Protein AF-F2UA85-F1 (afdb_monomer_lite)

Sequence (119 aa):
MFAARLARVTTVARRFASEQPAQALRFAVAPKIDTPPAAKDLILEQPITVVDGRVVASGGGSTGHPINFLNLDQNKVVMCPYSGDFFIRKGAIKPLLSRGAIIEKDGQYFKNPDVTDEE

InterPro domains:
  IPR019401 Zinc finger, CHCC-type [PF10276] (59-82)

Secondary structure (DSSP, 8-state):
------PPPPTT---HHHH-HHHHGGGTTSPPP--PSPHHHHHHTSPPEEESSSEEEE--STTSPPPEEEE--SSS-EE-TTT--EEEEGGGHHHHHHTTSEEEETTEEEE-TTS-TT-

Foldseek 3Di:
DDDLPQADQALVRDGCVPPPVVVSVVCSVPHDDHDPDHPVVVLQVDFEAEDQDQWDWDDCDPPADNTDIDGAPPLFWDADPGNRHTYHYPVSPVVCVVVVQWDDDPNTIGGDPVDDRPD

pLDDT: mean 81.8, std 15.57, range [31.73, 95.94]

Radius of gyration: 20.1 Å; 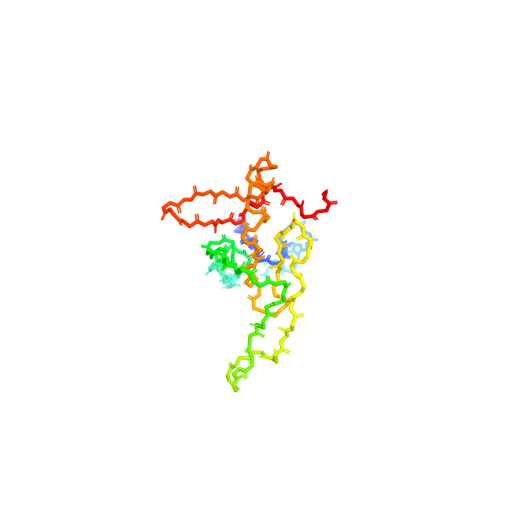chains: 1; bounding box: 55×27×49 Å

Structure (mmCIF, N/CA/C/O backbone):
data_AF-F2UA85-F1
#
_entry.id   AF-F2UA85-F1
#
loop_
_atom_site.group_PDB
_atom_site.id
_atom_site.type_symbol
_atom_site.label_atom_id
_atom_site.label_alt_id
_atom_site.label_comp_id
_atom_site.label_asym_id
_atom_site.label_entity_id
_atom_site.label_seq_id
_atom_site.pdbx_PDB_ins_code
_atom_site.Cartn_x
_atom_site.Cartn_y
_atom_site.Cartn_z
_atom_site.occupancy
_atom_site.B_iso_or_equiv
_atom_site.auth_seq_id
_atom_site.auth_comp_id
_atom_site.auth_asym_id
_atom_site.auth_atom_id
_atom_site.pdbx_PDB_model_num
ATOM 1 N N . MET A 1 1 ? 38.326 1.485 -26.976 1.00 31.73 1 MET A N 1
ATOM 2 C CA . MET A 1 1 ? 37.658 0.981 -25.756 1.00 31.73 1 MET A CA 1
ATOM 3 C C . MET A 1 1 ? 36.244 1.547 -25.715 1.00 31.73 1 MET A C 1
ATOM 5 O O . MET A 1 1 ? 36.097 2.738 -25.490 1.00 31.73 1 MET A O 1
ATOM 9 N N . PHE A 1 2 ? 35.218 0.741 -26.004 1.00 34.28 2 PHE A N 1
ATOM 10 C CA . PHE A 1 2 ? 33.818 1.159 -25.857 1.00 34.28 2 PHE A CA 1
ATOM 11 C C . PHE A 1 2 ? 33.389 0.900 -24.412 1.00 34.28 2 PHE A C 1
ATOM 13 O O . PHE A 1 2 ? 33.233 -0.249 -24.007 1.00 34.28 2 PHE A O 1
ATOM 20 N N . ALA A 1 3 ? 33.237 1.960 -23.620 1.00 37.16 3 ALA A N 1
ATOM 21 C CA . ALA A 1 3 ? 32.627 1.850 -22.304 1.00 37.16 3 ALA A CA 1
ATOM 22 C C . ALA A 1 3 ? 31.145 1.507 -22.502 1.00 37.16 3 ALA A C 1
ATOM 24 O O . ALA A 1 3 ? 30.362 2.344 -22.952 1.00 37.16 3 ALA A O 1
ATOM 25 N N . ALA A 1 4 ? 30.762 0.263 -22.208 1.00 42.44 4 ALA A N 1
ATOM 26 C CA . ALA A 1 4 ? 29.364 -0.124 -22.126 1.00 42.44 4 ALA A CA 1
ATOM 27 C C . ALA A 1 4 ? 28.722 0.712 -21.013 1.00 42.44 4 ALA A C 1
ATOM 29 O O . ALA A 1 4 ? 28.905 0.443 -19.826 1.00 42.44 4 ALA A O 1
ATOM 30 N N . ARG A 1 5 ? 28.024 1.783 -21.399 1.00 46.44 5 ARG A N 1
ATOM 31 C CA . ARG A 1 5 ? 27.253 2.624 -20.487 1.00 46.44 5 ARG A CA 1
ATOM 32 C C . ARG A 1 5 ? 26.301 1.693 -19.742 1.00 46.44 5 ARG A C 1
ATOM 34 O O . ARG A 1 5 ? 25.444 1.080 -20.374 1.00 46.44 5 ARG A O 1
ATOM 41 N N . LEU A 1 6 ? 26.507 1.530 -18.433 1.00 52.34 6 LEU A N 1
ATOM 42 C CA . LEU A 1 6 ? 25.689 0.667 -17.581 1.00 52.34 6 LEU A CA 1
ATOM 43 C C . LEU A 1 6 ? 24.219 1.041 -17.792 1.00 52.34 6 LEU A C 1
ATOM 45 O O . LEU A 1 6 ? 23.767 2.102 -17.364 1.00 52.34 6 LEU A O 1
ATOM 49 N N . ALA A 1 7 ? 23.492 0.200 -18.528 1.00 55.69 7 ALA A N 1
ATOM 50 C CA . ALA A 1 7 ? 22.087 0.435 -18.805 1.00 55.69 7 ALA A CA 1
ATOM 51 C C . ALA A 1 7 ? 21.327 0.402 -17.476 1.00 55.69 7 ALA A C 1
ATOM 53 O O . ALA A 1 7 ? 21.486 -0.538 -16.691 1.00 55.69 7 ALA A O 1
ATOM 54 N N . ARG A 1 8 ? 20.506 1.428 -17.227 1.00 59.78 8 ARG A N 1
ATOM 55 C CA . ARG A 1 8 ? 19.712 1.529 -16.002 1.00 59.78 8 ARG A CA 1
ATOM 56 C C . ARG A 1 8 ? 18.833 0.292 -15.810 1.00 59.78 8 ARG A C 1
ATOM 58 O O . ARG A 1 8 ? 18.323 -0.328 -16.759 1.00 59.78 8 ARG A O 1
ATOM 65 N N . VAL A 1 9 ? 18.693 -0.080 -14.543 1.00 62.44 9 VAL A N 1
ATOM 66 C CA . VAL A 1 9 ? 17.819 -1.165 -14.108 1.00 62.44 9 VAL A CA 1
ATOM 67 C C . VAL A 1 9 ? 16.382 -0.710 -14.314 1.00 62.44 9 VAL A C 1
ATOM 69 O O . VAL A 1 9 ? 15.999 0.355 -13.852 1.00 62.44 9 VAL A O 1
ATOM 72 N N . THR A 1 10 ? 15.601 -1.498 -15.044 1.00 60.97 10 THR A N 1
ATOM 73 C CA . THR A 1 10 ? 14.168 -1.233 -15.232 1.00 60.97 10 THR A CA 1
ATOM 74 C C . THR A 1 10 ? 13.374 -1.610 -13.990 1.00 60.97 10 THR A C 1
ATOM 76 O O . THR A 1 10 ? 13.855 -2.383 -13.168 1.00 60.97 10 THR A O 1
ATOM 79 N N . THR A 1 11 ? 12.122 -1.164 -13.916 1.00 60.69 11 THR A N 1
ATOM 80 C CA . THR A 1 11 ? 11.173 -1.448 -12.827 1.00 60.69 11 THR A CA 1
ATOM 81 C C . THR A 1 11 ? 11.078 -2.929 -12.441 1.00 60.69 11 THR A C 1
ATOM 83 O O . THR A 1 11 ? 10.990 -3.256 -11.265 1.00 60.69 11 THR A O 1
ATOM 86 N N . VAL A 1 12 ? 11.189 -3.837 -13.415 1.00 66.88 12 VAL A N 1
ATOM 87 C CA . VAL A 1 12 ? 11.206 -5.303 -13.216 1.00 66.88 12 VAL A CA 1
ATOM 88 C C . VAL A 1 12 ? 12.613 -5.883 -12.999 1.00 66.88 12 VAL A C 1
ATOM 90 O O . VAL A 1 12 ? 12.896 -7.013 -13.379 1.00 66.88 12 VAL A O 1
ATOM 93 N N . ALA A 1 13 ? 13.547 -5.082 -12.490 1.00 60.97 13 ALA A N 1
ATOM 94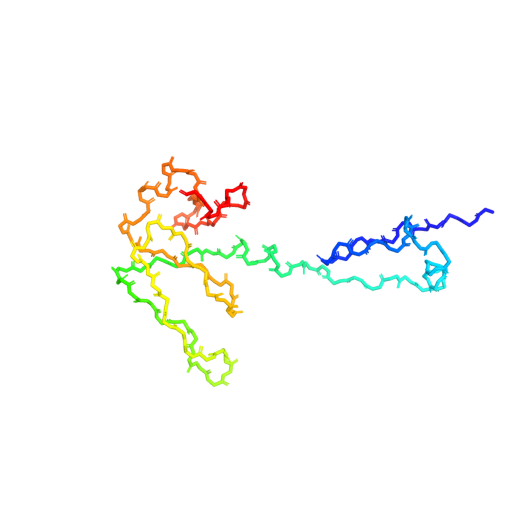 C CA . ALA A 1 13 ? 14.930 -5.454 -12.178 1.00 60.97 13 ALA A CA 1
ATOM 95 C C . ALA A 1 13 ? 15.780 -6.044 -13.331 1.00 60.97 13 ALA A C 1
ATOM 97 O O . ALA A 1 13 ? 16.896 -6.506 -13.107 1.00 60.97 13 ALA A O 1
ATOM 98 N N . ARG A 1 14 ? 15.321 -5.993 -14.590 1.00 63.56 14 ARG A N 1
ATOM 99 C CA . ARG A 1 14 ? 16.035 -6.614 -15.721 1.00 63.56 14 ARG A CA 1
ATOM 100 C C . ARG A 1 14 ? 17.330 -5.876 -16.099 1.00 63.56 14 ARG A C 1
ATOM 102 O O . ARG A 1 14 ? 17.295 -4.795 -16.709 1.00 63.56 14 ARG A O 1
ATOM 109 N N . ARG A 1 15 ? 18.478 -6.495 -15.796 1.00 62.56 15 ARG A N 1
ATOM 110 C CA . ARG A 1 15 ? 19.832 -6.049 -16.172 1.00 62.56 15 ARG A CA 1
ATOM 111 C C . ARG A 1 15 ? 20.373 -6.882 -17.335 1.00 62.56 15 ARG A C 1
ATOM 113 O O . ARG A 1 15 ? 20.791 -8.011 -17.159 1.00 62.56 15 ARG A O 1
ATOM 120 N N . PHE A 1 16 ? 20.434 -6.300 -18.532 1.00 56.00 16 PHE A N 1
ATOM 121 C CA . PHE A 1 16 ? 21.036 -6.989 -19.684 1.00 56.00 16 PHE A CA 1
ATOM 122 C C . PHE A 1 16 ? 22.571 -6.952 -19.678 1.00 56.00 16 PHE A C 1
ATOM 124 O O . PHE A 1 16 ? 23.204 -7.851 -20.218 1.00 56.00 16 PHE A O 1
ATOM 131 N N . ALA A 1 17 ? 23.174 -5.923 -19.075 1.00 53.72 17 ALA A N 1
ATOM 132 C CA . ALA A 1 17 ? 24.608 -5.663 -19.197 1.00 53.72 17 ALA A CA 1
ATOM 133 C C . ALA A 1 17 ? 25.500 -6.677 -18.455 1.00 53.72 17 ALA A C 1
ATOM 135 O O . ALA A 1 17 ? 26.594 -6.955 -18.930 1.00 53.72 17 ALA A O 1
ATOM 136 N N . SER A 1 18 ? 25.045 -7.236 -17.327 1.00 55.78 18 SER A N 1
ATOM 137 C CA . SER A 1 18 ? 25.809 -8.217 -16.538 1.00 55.78 18 SER A CA 1
ATOM 138 C C . SER A 1 18 ? 25.554 -9.667 -16.949 1.00 55.78 18 SER A C 1
ATOM 140 O O . SER A 1 18 ? 26.425 -10.506 -16.768 1.00 55.78 18 SER A O 1
ATOM 142 N N . GLU A 1 19 ? 24.374 -9.968 -17.496 1.00 57.72 19 GLU A N 1
ATOM 143 C CA . GLU A 1 19 ? 23.936 -11.350 -17.738 1.00 57.72 19 GLU A CA 1
ATOM 144 C C . GLU A 1 19 ? 24.041 -11.762 -19.210 1.00 57.72 19 GLU A C 1
ATOM 146 O O . GLU A 1 19 ? 24.270 -12.930 -19.509 1.00 57.72 19 GLU A O 1
ATOM 151 N N . GLN A 1 20 ? 23.859 -10.826 -20.152 1.00 63.41 20 GLN A N 1
ATOM 152 C CA . GLN A 1 20 ? 23.790 -11.127 -21.589 1.00 63.41 20 GLN A CA 1
ATOM 153 C C . GLN A 1 20 ? 24.475 -10.011 -22.406 1.00 63.41 20 GLN A C 1
ATOM 155 O O . GLN A 1 20 ? 23.804 -9.231 -23.092 1.00 63.41 20 GLN A O 1
ATOM 160 N N . PRO A 1 21 ? 25.821 -9.920 -22.367 1.00 66.69 21 PRO A N 1
ATOM 161 C CA . PRO A 1 21 ? 26.580 -8.803 -22.941 1.00 66.69 21 PRO A CA 1
ATOM 162 C C . PRO A 1 21 ? 26.366 -8.639 -24.453 1.00 66.69 21 PRO A C 1
ATOM 164 O O . PRO A 1 21 ? 26.280 -7.514 -24.944 1.00 66.69 21 PRO A O 1
ATOM 167 N N . ALA A 1 22 ? 26.167 -9.740 -25.187 1.00 74.44 22 ALA A N 1
ATOM 168 C CA . ALA A 1 22 ? 25.845 -9.697 -26.615 1.00 74.44 22 ALA A CA 1
ATOM 169 C C . ALA A 1 22 ? 24.530 -8.946 -26.904 1.00 74.44 22 ALA A C 1
ATOM 171 O O . ALA A 1 22 ? 24.402 -8.251 -27.906 1.00 74.44 22 ALA A O 1
ATOM 172 N N . GLN A 1 23 ? 23.552 -9.025 -26.002 1.00 73.50 23 GLN A N 1
ATOM 173 C CA . GLN A 1 23 ? 22.270 -8.336 -26.152 1.00 73.50 23 GLN A CA 1
ATOM 174 C C . GLN A 1 23 ? 22.305 -6.901 -25.634 1.00 73.50 23 GLN A C 1
ATOM 176 O O . GLN A 1 23 ? 21.382 -6.136 -25.912 1.00 73.50 23 GLN A O 1
ATOM 181 N N . ALA A 1 24 ? 23.336 -6.526 -24.875 1.00 73.06 24 ALA A N 1
ATOM 182 C CA . ALA A 1 24 ? 23.560 -5.149 -24.459 1.00 73.06 24 ALA A CA 1
ATOM 183 C C . ALA A 1 24 ? 24.081 -4.280 -25.620 1.00 73.06 24 ALA A C 1
ATOM 185 O O . ALA A 1 24 ? 23.840 -3.074 -25.619 1.00 73.06 24 ALA A O 1
ATOM 186 N N . LEU A 1 25 ? 24.698 -4.885 -26.648 1.00 77.94 25 LEU A N 1
ATOM 187 C CA . LEU A 1 25 ? 25.172 -4.196 -27.859 1.00 77.94 25 LEU A CA 1
ATOM 188 C C . LEU A 1 25 ? 24.067 -3.425 -28.592 1.00 77.94 25 LEU A C 1
ATOM 190 O O . LEU A 1 25 ? 24.343 -2.370 -29.154 1.00 77.94 25 LEU A O 1
ATOM 194 N N . ARG A 1 26 ? 22.803 -3.876 -28.535 1.00 76.38 26 ARG A N 1
ATOM 195 C CA . ARG A 1 26 ? 21.675 -3.133 -29.136 1.00 76.38 26 ARG A CA 1
ATOM 196 C C . ARG A 1 26 ? 21.483 -1.739 -28.530 1.00 76.38 26 ARG A C 1
ATOM 198 O O . ARG A 1 26 ? 20.901 -0.876 -29.174 1.00 76.38 26 ARG A O 1
ATOM 205 N N . PHE A 1 27 ? 21.987 -1.520 -27.313 1.00 79.81 27 PHE A N 1
ATOM 206 C CA . PHE A 1 27 ? 21.945 -0.225 -26.640 1.00 79.81 27 PHE A CA 1
ATOM 207 C C . PHE A 1 27 ? 23.205 0.628 -26.864 1.00 79.81 27 PHE A C 1
ATOM 209 O O . PHE A 1 27 ? 23.318 1.719 -26.310 1.00 79.81 27 PHE A O 1
ATOM 216 N N . ALA A 1 28 ? 24.166 0.148 -27.662 1.00 79.38 28 ALA A N 1
ATOM 217 C CA . ALA A 1 28 ? 25.352 0.923 -28.025 1.00 79.38 28 ALA A CA 1
ATOM 218 C C . ALA A 1 28 ? 25.024 2.053 -29.016 1.00 79.38 28 ALA A C 1
ATOM 220 O O . ALA A 1 28 ? 25.702 3.076 -29.018 1.00 79.38 28 ALA A O 1
ATOM 221 N N . VAL A 1 29 ? 23.980 1.868 -29.835 1.00 81.88 29 VAL A N 1
ATOM 222 C CA . VAL A 1 29 ? 23.548 2.829 -30.867 1.00 81.88 29 VAL A CA 1
ATOM 223 C C . VAL A 1 29 ? 22.391 3.712 -30.380 1.00 81.88 29 VAL A C 1
ATOM 225 O O . VAL A 1 29 ? 22.274 4.858 -30.802 1.00 81.88 29 VAL A O 1
ATOM 228 N N . ALA A 1 30 ? 21.558 3.213 -29.462 1.00 79.94 30 ALA A N 1
ATOM 229 C CA . ALA A 1 30 ? 20.450 3.958 -28.864 1.00 79.94 30 ALA A CA 1
ATOM 230 C C . ALA A 1 30 ? 20.305 3.623 -27.370 1.00 79.94 30 ALA A C 1
ATOM 232 O O . ALA A 1 30 ? 20.439 2.459 -26.994 1.00 79.94 30 ALA A O 1
ATOM 233 N N . PRO A 1 31 ? 20.014 4.598 -26.491 1.00 79.81 31 PRO A N 1
ATOM 234 C CA . PRO A 1 31 ? 19.865 4.325 -25.067 1.00 79.81 31 PRO A CA 1
ATOM 235 C C . PRO A 1 31 ? 18.649 3.430 -24.789 1.00 79.81 31 PRO A C 1
ATOM 237 O O . PRO A 1 31 ? 17.619 3.510 -25.456 1.00 79.81 31 PRO A O 1
ATOM 240 N N . LYS A 1 32 ? 18.756 2.591 -23.754 1.00 80.50 32 LYS A N 1
ATOM 241 C CA . LYS A 1 32 ? 17.613 1.846 -23.214 1.00 80.50 32 LYS A CA 1
ATOM 242 C C . LYS A 1 32 ? 16.599 2.844 -22.651 1.00 80.50 32 LYS A C 1
ATOM 244 O O . LYS A 1 32 ? 16.946 3.600 -21.750 1.00 80.50 32 LYS A O 1
ATOM 249 N N . ILE A 1 33 ? 15.368 2.806 -23.155 1.00 81.44 33 ILE A N 1
ATOM 250 C CA . ILE A 1 33 ? 14.257 3.589 -22.609 1.00 81.44 33 ILE A CA 1
ATOM 251 C C . ILE A 1 33 ? 13.799 2.918 -21.311 1.00 81.44 33 ILE A C 1
ATOM 253 O O . ILE A 1 33 ? 13.432 1.740 -21.303 1.00 81.44 33 ILE A O 1
ATOM 257 N N . ASP A 1 34 ? 13.864 3.660 -20.213 1.00 76.88 34 ASP A N 1
ATOM 258 C CA . ASP A 1 34 ? 13.302 3.313 -18.916 1.00 76.88 34 ASP A CA 1
ATOM 259 C C . ASP A 1 34 ? 12.168 4.284 -18.556 1.00 76.88 34 ASP A C 1
ATOM 261 O O . ASP A 1 34 ? 12.129 5.422 -19.015 1.00 76.88 34 ASP A O 1
ATOM 265 N N . THR A 1 35 ? 11.210 3.814 -17.755 1.00 72.31 35 THR A N 1
ATOM 266 C CA . THR A 1 35 ? 10.054 4.613 -17.322 1.00 72.31 35 THR A CA 1
ATOM 267 C C . THR A 1 35 ? 10.064 4.741 -15.800 1.00 72.31 35 THR A C 1
ATOM 269 O O . THR A 1 35 ? 9.391 3.972 -15.114 1.00 72.31 35 THR A O 1
ATOM 272 N N . PRO A 1 36 ? 10.887 5.644 -15.244 1.00 73.62 36 PRO A N 1
ATOM 273 C CA . PRO A 1 36 ? 10.726 6.105 -13.875 1.00 73.62 36 PRO A CA 1
ATOM 274 C C . PRO A 1 36 ? 9.601 7.157 -13.801 1.00 73.62 36 PRO A C 1
ATOM 276 O O . PRO A 1 36 ? 9.417 7.908 -14.763 1.00 73.62 36 PRO A O 1
ATOM 279 N N . PRO A 1 37 ? 8.887 7.278 -12.672 1.00 78.38 37 PRO A N 1
ATOM 280 C CA . PRO A 1 37 ? 8.965 6.451 -11.462 1.00 78.38 37 PRO A CA 1
ATOM 281 C C . PRO A 1 37 ? 8.278 5.084 -11.619 1.00 78.38 37 PRO A C 1
ATOM 283 O O . PRO A 1 37 ? 7.417 4.886 -12.476 1.00 78.38 37 PRO A O 1
ATOM 286 N N . ALA A 1 38 ? 8.662 4.119 -10.781 1.00 84.44 38 ALA A N 1
ATOM 287 C CA . ALA A 1 38 ? 7.994 2.826 -10.747 1.00 84.44 38 ALA A CA 1
ATOM 288 C C . ALA A 1 38 ? 6.646 2.932 -10.021 1.00 84.44 38 ALA A C 1
ATOM 290 O O . ALA A 1 38 ? 6.564 3.503 -8.938 1.00 84.44 38 ALA A O 1
ATOM 291 N N . ALA A 1 39 ? 5.605 2.298 -10.568 1.00 87.06 39 ALA A N 1
ATOM 292 C CA . ALA A 1 39 ? 4.271 2.297 -9.961 1.00 87.06 39 ALA A CA 1
ATOM 293 C C . ALA A 1 39 ? 4.265 1.789 -8.506 1.00 87.06 39 ALA A C 1
ATOM 295 O O . ALA A 1 39 ? 3.518 2.301 -7.684 1.00 87.06 39 ALA A O 1
ATOM 296 N N . LYS A 1 40 ? 5.140 0.829 -8.169 1.00 85.69 40 LYS A N 1
ATOM 297 C CA . LYS A 1 40 ? 5.282 0.314 -6.799 1.00 85.69 40 LYS A CA 1
ATOM 298 C C . LYS A 1 40 ? 5.659 1.410 -5.790 1.00 85.69 40 LYS A C 1
ATOM 300 O O . LYS A 1 40 ? 5.193 1.365 -4.661 1.00 85.69 40 LYS A O 1
ATOM 305 N N . ASP A 1 41 ? 6.487 2.369 -6.208 1.00 88.94 41 ASP A N 1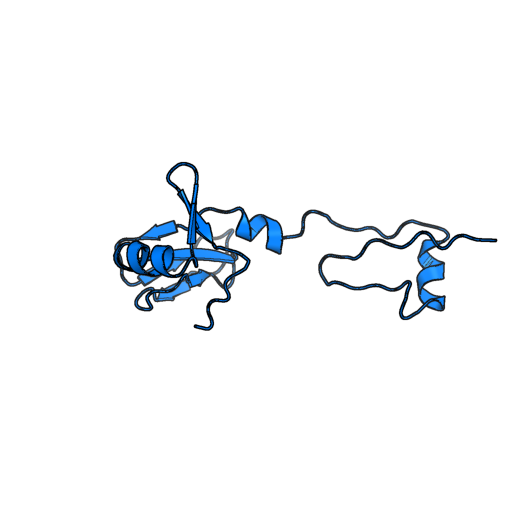
ATOM 306 C CA . ASP A 1 41 ? 6.981 3.433 -5.336 1.00 88.94 41 ASP A CA 1
ATOM 307 C C . ASP A 1 41 ? 5.863 4.467 -5.143 1.00 88.94 41 ASP A C 1
ATOM 309 O O . ASP A 1 41 ? 5.540 4.832 -4.019 1.00 88.94 41 ASP A O 1
ATOM 313 N N . LEU A 1 42 ? 5.171 4.821 -6.233 1.00 91.31 42 LEU A N 1
ATOM 314 C CA . LEU A 1 42 ? 4.032 5.745 -6.208 1.00 91.31 42 LEU A CA 1
ATOM 315 C C . LEU A 1 42 ? 2.862 5.254 -5.344 1.00 91.31 42 LEU A C 1
ATOM 317 O O . LEU A 1 42 ? 2.197 6.061 -4.701 1.00 91.31 42 LEU A O 1
ATOM 321 N N . ILE A 1 43 ? 2.592 3.946 -5.333 1.00 91.75 43 ILE A N 1
ATOM 322 C CA . ILE A 1 43 ? 1.517 3.362 -4.514 1.00 91.75 43 ILE A CA 1
ATOM 323 C C . ILE A 1 43 ? 1.853 3.463 -3.019 1.00 91.75 43 ILE A C 1
ATOM 325 O O . ILE A 1 43 ? 0.968 3.723 -2.210 1.00 91.75 43 ILE A O 1
ATOM 329 N N . LEU A 1 44 ? 3.124 3.303 -2.639 1.00 90.69 44 LEU A N 1
ATOM 330 C CA . LEU A 1 44 ? 3.565 3.435 -1.243 1.00 90.69 44 LEU A CA 1
ATOM 331 C C . LEU A 1 44 ? 3.515 4.883 -0.737 1.00 90.69 44 LEU A C 1
ATOM 333 O O . LEU A 1 44 ? 3.391 5.108 0.464 1.00 90.69 44 LEU A O 1
ATOM 337 N N . GLU A 1 45 ? 3.580 5.856 -1.645 1.00 91.44 45 GLU A N 1
ATOM 338 C CA . GLU A 1 45 ? 3.396 7.276 -1.332 1.00 91.44 45 GLU A CA 1
ATOM 339 C C . GLU A 1 45 ? 1.925 7.653 -1.095 1.00 91.44 45 GLU A C 1
ATOM 341 O O . GLU A 1 45 ? 1.660 8.745 -0.595 1.00 91.44 45 GLU A O 1
ATOM 346 N N . GLN A 1 46 ? 0.961 6.789 -1.441 1.00 93.25 46 GLN A N 1
ATOM 347 C CA . GLN A 1 46 ? -0.454 7.076 -1.212 1.00 93.25 46 GLN A CA 1
ATOM 348 C C . GLN A 1 46 ? -0.847 6.843 0.255 1.00 93.25 46 GLN A C 1
ATOM 350 O O . GLN A 1 46 ? -0.436 5.848 0.864 1.00 93.25 46 GLN A O 1
ATOM 355 N N . PRO A 1 47 ? -1.679 7.726 0.837 1.00 94.88 47 PRO A N 1
ATOM 356 C CA . PRO A 1 47 ? -2.180 7.536 2.187 1.00 94.88 47 PRO A CA 1
ATOM 357 C C . PRO A 1 47 ? -3.151 6.352 2.255 1.00 94.88 47 PRO A C 1
ATOM 359 O O . PRO A 1 47 ? -3.945 6.093 1.349 1.00 94.88 47 PRO A O 1
ATOM 362 N N . ILE A 1 48 ? -3.124 5.655 3.383 1.00 95.06 48 ILE A N 1
ATOM 363 C CA . ILE A 1 48 ? -4.044 4.573 3.707 1.00 95.06 48 ILE A CA 1
ATOM 364 C C . ILE A 1 48 ? -5.425 5.165 4.000 1.00 95.06 48 ILE A C 1
ATOM 366 O O . ILE A 1 48 ? -5.583 6.059 4.835 1.00 95.06 48 ILE A O 1
ATOM 370 N N . THR A 1 49 ? -6.452 4.597 3.375 1.00 94.75 49 THR A N 1
ATOM 371 C CA . THR A 1 49 ? -7.842 4.951 3.658 1.00 94.75 49 THR A CA 1
ATOM 372 C C . THR A 1 49 ? -8.321 4.256 4.932 1.00 94.75 49 THR A C 1
ATOM 374 O O . THR A 1 49 ? -8.346 3.026 5.030 1.00 94.75 49 THR A O 1
ATOM 377 N N . VAL A 1 50 ? -8.742 5.048 5.918 1.00 94.25 50 VAL A N 1
ATOM 378 C CA . VAL A 1 50 ? -9.313 4.548 7.174 1.00 94.25 50 VAL A CA 1
ATOM 379 C C . VAL A 1 50 ? -10.825 4.438 7.044 1.00 94.25 50 VAL A C 1
ATOM 381 O O . VAL A 1 50 ? -11.492 5.406 6.686 1.00 94.25 50 VAL A O 1
ATOM 384 N N . VAL A 1 51 ? -11.377 3.280 7.397 1.00 94.31 51 VAL A N 1
ATOM 385 C CA . VAL A 1 51 ? -12.827 3.055 7.410 1.00 94.31 51 VAL A CA 1
ATOM 386 C C . VAL A 1 51 ? -13.306 2.528 8.762 1.00 94.31 51 VAL A C 1
ATOM 388 O O . VAL A 1 51 ? -12.582 1.842 9.487 1.00 94.31 51 VAL A O 1
ATOM 391 N N . ASP A 1 52 ? -14.554 2.833 9.113 1.00 92.12 52 ASP A N 1
ATOM 392 C CA . ASP A 1 52 ? -15.182 2.325 10.342 1.00 92.12 52 ASP A CA 1
ATOM 393 C C . ASP A 1 52 ? -15.743 0.900 10.163 1.00 92.12 52 ASP A C 1
ATOM 395 O O . ASP A 1 52 ? -15.799 0.107 11.111 1.00 92.12 52 ASP A O 1
ATOM 399 N N . GLY A 1 53 ? -16.141 0.568 8.932 1.00 90.19 53 GLY A N 1
ATOM 400 C CA . GLY A 1 53 ? -16.772 -0.695 8.566 1.00 90.19 53 GLY A CA 1
ATOM 401 C C . GLY A 1 53 ? -15.821 -1.892 8.537 1.00 90.19 53 GLY A C 1
ATOM 402 O O . GLY A 1 53 ? -14.603 -1.772 8.442 1.00 90.19 53 GLY A O 1
ATOM 403 N N . ARG A 1 54 ? -16.421 -3.083 8.598 1.00 93.06 54 ARG A N 1
ATOM 404 C CA . ARG A 1 54 ? -15.732 -4.374 8.449 1.00 93.06 54 ARG A CA 1
ATOM 405 C C . ARG A 1 54 ? -15.360 -4.686 6.997 1.00 93.06 54 ARG A C 1
ATOM 407 O O . ARG A 1 54 ? -14.359 -5.345 6.746 1.00 93.06 54 ARG A O 1
ATOM 414 N N . VAL A 1 55 ? -16.192 -4.245 6.058 1.00 93.94 55 VAL A N 1
ATOM 415 C CA . VAL A 1 55 ? -16.038 -4.487 4.622 1.00 93.94 55 VAL A CA 1
ATOM 416 C C . VAL A 1 55 ? -16.022 -3.141 3.915 1.00 93.94 55 VAL A C 1
ATOM 418 O O . VAL A 1 55 ? -16.830 -2.271 4.246 1.00 93.94 55 VAL A O 1
ATOM 421 N N . VAL A 1 56 ? -15.124 -2.980 2.945 1.00 94.75 56 VAL A N 1
ATOM 422 C CA . VAL A 1 56 ? -15.056 -1.793 2.083 1.00 94.75 56 VAL A CA 1
ATOM 423 C C . VAL A 1 56 ? -15.211 -2.200 0.621 1.00 94.75 56 VAL A C 1
ATOM 425 O O . VAL A 1 56 ? -14.678 -3.224 0.199 1.00 94.75 56 VAL A O 1
ATOM 428 N N . ALA A 1 57 ? -15.958 -1.407 -0.145 1.00 93.75 57 ALA A N 1
ATOM 429 C CA . ALA A 1 57 ? -16.038 -1.542 -1.592 1.00 93.75 57 ALA A CA 1
ATOM 430 C C . ALA A 1 57 ? -14.980 -0.645 -2.245 1.00 93.75 57 ALA A C 1
ATOM 432 O O . ALA A 1 57 ? -14.931 0.553 -1.971 1.00 93.75 57 ALA A O 1
ATOM 433 N N . SER A 1 58 ? -14.153 -1.222 -3.110 1.00 93.12 58 SER A N 1
ATOM 434 C CA . SER A 1 58 ? -13.173 -0.504 -3.927 1.00 93.12 58 SER A CA 1
ATOM 435 C C . SER A 1 58 ? -13.535 -0.649 -5.408 1.00 93.12 58 SER A C 1
ATOM 437 O O . SER A 1 58 ? -13.938 -1.730 -5.848 1.00 93.12 58 SER A O 1
ATOM 439 N N . GLY A 1 59 ? -13.399 0.432 -6.180 1.00 90.88 59 GLY A N 1
ATOM 440 C CA . GLY A 1 59 ? -13.744 0.479 -7.604 1.00 90.88 59 GLY A CA 1
ATOM 441 C C . GLY A 1 59 ? -15.246 0.616 -7.877 1.00 90.88 59 GLY A C 1
ATOM 442 O O . GLY A 1 59 ? -15.974 1.253 -7.119 1.00 90.88 59 GLY A O 1
ATOM 443 N N . GLY A 1 60 ? -15.708 0.036 -8.990 1.00 89.75 60 GLY A N 1
ATOM 444 C CA . GLY A 1 60 ? -17.131 0.011 -9.370 1.00 89.75 60 GLY A CA 1
ATOM 445 C C . GLY A 1 60 ? -17.585 1.112 -10.336 1.00 89.75 60 GLY A C 1
ATOM 446 O O . GLY A 1 60 ? -18.735 1.104 -10.765 1.00 89.75 60 GLY A O 1
ATOM 447 N N . GLY A 1 61 ? -16.695 2.030 -10.720 1.00 89.50 61 GLY A N 1
ATOM 448 C CA . GLY A 1 61 ? -16.942 2.987 -11.803 1.00 89.50 61 GLY A CA 1
ATOM 449 C C . GLY A 1 61 ? -16.686 2.383 -13.188 1.00 89.50 61 GLY A C 1
ATOM 450 O O . GLY A 1 61 ? -15.884 1.463 -13.331 1.00 89.50 61 GLY A O 1
ATOM 451 N N . SER A 1 62 ? -17.312 2.941 -14.228 1.00 91.81 62 SER A N 1
ATOM 452 C CA . SER A 1 62 ? -17.147 2.484 -15.622 1.00 91.81 62 SER A CA 1
ATOM 453 C C . SER A 1 62 ? -15.735 2.682 -16.185 1.00 91.81 62 SER A C 1
ATOM 455 O O . SER A 1 62 ? -15.351 1.999 -17.128 1.00 91.81 62 SER A O 1
ATOM 457 N N . THR A 1 63 ? -14.963 3.607 -15.613 1.00 94.19 63 THR A N 1
ATOM 458 C CA . THR A 1 63 ? -13.584 3.925 -16.016 1.00 94.19 63 THR A CA 1
ATOM 459 C C . THR A 1 63 ? -12.526 3.287 -15.113 1.00 94.19 63 THR A C 1
ATOM 461 O O . THR A 1 63 ? -11.337 3.510 -15.328 1.00 94.19 63 THR A O 1
ATOM 464 N N . GLY A 1 64 ? -12.942 2.554 -14.074 1.00 91.44 64 GLY A N 1
ATOM 465 C CA . GLY A 1 64 ? -12.056 1.936 -13.088 1.00 91.44 64 GLY A CA 1
ATOM 466 C C . GLY A 1 64 ? -11.967 0.418 -13.238 1.00 91.44 64 GLY A C 1
ATOM 467 O O . GLY A 1 64 ? -12.165 -0.138 -14.316 1.00 91.44 64 GLY A O 1
ATOM 468 N N . HIS A 1 65 ? -11.681 -0.260 -12.127 1.00 94.19 65 HIS A N 1
ATOM 469 C CA . HIS A 1 65 ? -11.730 -1.719 -12.041 1.00 94.19 65 HIS A CA 1
ATOM 470 C C . HIS A 1 65 ? -13.096 -2.206 -11.516 1.00 94.19 65 HIS A C 1
ATOM 472 O O . HIS A 1 65 ? -13.851 -1.413 -10.932 1.00 94.19 65 HIS A O 1
ATOM 478 N N . PRO A 1 66 ? -13.424 -3.506 -11.682 1.00 94.88 66 PRO A N 1
ATOM 479 C CA . PRO A 1 66 ? -14.647 -4.084 -11.133 1.00 94.88 66 PRO A CA 1
ATOM 480 C C . PRO A 1 66 ? -14.777 -3.813 -9.636 1.00 94.88 66 PRO A C 1
ATOM 482 O O . PRO A 1 66 ? -13.772 -3.729 -8.928 1.00 94.88 66 PRO A O 1
ATOM 485 N N . ILE A 1 67 ? -16.015 -3.702 -9.154 1.00 95.94 67 ILE A N 1
ATOM 486 C CA . ILE A 1 67 ? -16.258 -3.567 -7.720 1.00 95.94 67 ILE A CA 1
ATOM 487 C C . ILE A 1 67 ? -15.679 -4.780 -6.986 1.00 95.94 67 ILE A C 1
ATOM 489 O O . ILE A 1 67 ? -15.962 -5.927 -7.338 1.00 95.94 67 ILE A O 1
ATOM 493 N N . ASN A 1 68 ? -14.860 -4.519 -5.973 1.00 94.56 68 ASN A N 1
ATOM 494 C CA . ASN A 1 68 ? -14.302 -5.550 -5.115 1.00 94.56 68 ASN A CA 1
ATOM 495 C C . ASN A 1 68 ? -14.599 -5.228 -3.651 1.00 94.56 68 ASN A C 1
ATOM 497 O O . ASN A 1 68 ? -14.425 -4.090 -3.214 1.00 94.56 68 ASN A O 1
ATOM 501 N N . PHE A 1 69 ? -15.034 -6.235 -2.900 1.00 95.88 69 PHE A N 1
ATOM 502 C CA . PHE A 1 69 ? -15.348 -6.112 -1.481 1.00 95.88 69 PHE A CA 1
ATOM 503 C C . PHE A 1 69 ? -14.193 -6.680 -0.660 1.00 95.88 69 PHE A C 1
ATOM 505 O O . PHE A 1 69 ? -13.962 -7.888 -0.635 1.00 95.88 69 PHE A O 1
ATOM 512 N N . LEU A 1 70 ? -13.457 -5.796 0.006 1.00 94.38 70 LEU A N 1
ATOM 513 C CA . LEU A 1 70 ? -12.279 -6.144 0.793 1.00 94.38 70 LEU A CA 1
ATOM 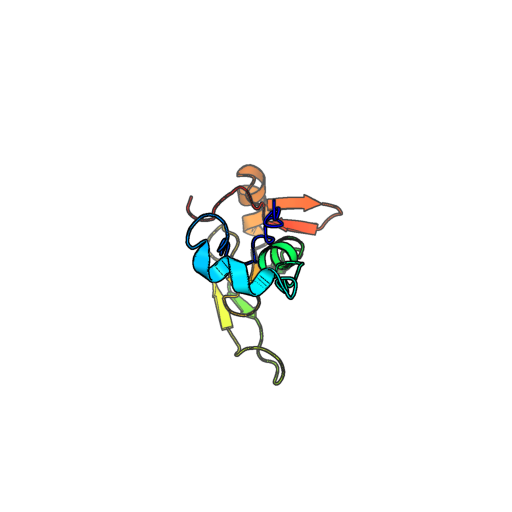514 C C . LEU A 1 70 ? -12.680 -6.373 2.254 1.00 94.38 70 LEU A C 1
ATOM 516 O O . LEU A 1 70 ? -13.411 -5.569 2.836 1.00 94.38 70 LEU A O 1
ATOM 520 N N . ASN A 1 71 ? -12.184 -7.459 2.852 1.00 94.62 71 ASN A N 1
ATOM 521 C CA . ASN A 1 71 ? -12.403 -7.770 4.264 1.00 94.62 71 ASN A CA 1
ATOM 522 C C . ASN A 1 71 ? -11.326 -7.120 5.147 1.00 94.62 71 ASN A C 1
ATOM 524 O O . ASN A 1 71 ? -10.143 -7.390 4.954 1.00 94.62 71 ASN A O 1
ATOM 528 N N . LEU A 1 72 ? -11.742 -6.339 6.146 1.00 93.88 72 LEU A N 1
ATOM 529 C CA . LEU A 1 72 ? -10.882 -5.615 7.090 1.00 93.88 72 LEU A CA 1
ATOM 530 C C . LEU A 1 72 ? -11.005 -6.127 8.536 1.00 93.88 72 LEU A C 1
ATOM 532 O O . LEU A 1 72 ? -10.680 -5.415 9.486 1.00 93.88 72 LEU A O 1
ATOM 536 N N . ASP A 1 73 ? -11.509 -7.347 8.733 1.00 91.38 73 ASP A N 1
ATOM 537 C CA . ASP A 1 73 ? -11.510 -7.996 10.055 1.00 91.38 73 ASP A CA 1
ATOM 538 C C . ASP A 1 73 ? -10.121 -8.242 10.611 1.00 91.38 73 ASP A C 1
ATOM 540 O O . ASP A 1 73 ? -9.912 -8.276 11.822 1.00 91.38 73 ASP A O 1
ATOM 544 N N . GLN A 1 74 ? -9.191 -8.512 9.705 1.00 84.44 74 GLN A N 1
ATOM 545 C CA . GLN A 1 74 ? -7.822 -8.806 10.055 1.00 84.44 74 GLN A CA 1
ATOM 546 C C . GLN A 1 74 ? -7.192 -7.476 10.470 1.00 84.44 74 GLN A C 1
ATOM 548 O O . GLN A 1 74 ? -7.321 -6.487 9.750 1.00 84.44 74 GLN A O 1
ATOM 553 N N . ASN A 1 75 ? -6.531 -7.437 11.631 1.00 87.00 75 ASN A N 1
ATOM 554 C CA . ASN A 1 75 ? -5.820 -6.254 12.133 1.00 87.00 75 ASN A CA 1
ATOM 555 C C . ASN A 1 75 ? -4.538 -6.001 11.316 1.00 87.00 75 ASN A C 1
ATOM 557 O O . ASN A 1 75 ? -3.440 -5.981 11.867 1.00 87.00 75 ASN A O 1
ATOM 561 N N . LYS A 1 76 ? -4.686 -5.868 9.997 1.00 90.31 76 LYS A N 1
ATOM 562 C CA . LYS A 1 76 ? -3.635 -5.720 8.995 1.00 90.31 76 LYS A CA 1
ATOM 563 C C . LYS A 1 76 ? -4.030 -4.671 7.963 1.00 90.31 76 LYS A C 1
ATOM 565 O O . LYS A 1 76 ? -5.208 -4.343 7.816 1.00 90.31 76 LYS A O 1
ATOM 570 N N . VAL A 1 77 ? -3.040 -4.170 7.238 1.00 91.88 77 VAL A N 1
ATOM 571 C CA . VAL A 1 77 ? -3.280 -3.334 6.063 1.00 91.88 77 VAL A CA 1
ATOM 572 C C . VAL A 1 77 ? -3.775 -4.228 4.931 1.00 91.88 77 VAL A C 1
ATOM 574 O O . VAL A 1 77 ? -3.179 -5.264 4.637 1.00 91.88 77 VAL A O 1
ATOM 577 N N . VAL A 1 78 ? -4.889 -3.857 4.305 1.00 93.62 78 VAL A N 1
ATOM 578 C CA . VAL A 1 78 ? -5.473 -4.621 3.199 1.00 93.62 78 VAL A CA 1
ATOM 579 C C . VAL A 1 78 ? -5.345 -3.815 1.920 1.00 93.62 78 VAL A C 1
ATOM 581 O O . VAL A 1 78 ? -5.762 -2.663 1.857 1.00 93.62 78 VAL A O 1
ATOM 584 N N . MET A 1 79 ? -4.754 -4.429 0.901 1.00 93.88 79 MET A N 1
ATOM 585 C CA . MET A 1 79 ? -4.538 -3.823 -0.409 1.00 93.88 79 MET A CA 1
ATOM 586 C C . MET A 1 79 ? -5.671 -4.204 -1.368 1.00 93.88 79 MET A C 1
ATOM 588 O O . MET A 1 79 ? -6.080 -5.368 -1.418 1.00 93.88 79 MET A O 1
ATOM 592 N N . CYS A 1 80 ? -6.145 -3.255 -2.177 1.00 94.06 80 CYS A N 1
ATOM 593 C CA . CYS A 1 80 ? -6.944 -3.586 -3.353 1.00 94.06 80 CYS A CA 1
ATOM 594 C C . CYS A 1 80 ? -6.047 -4.249 -4.415 1.00 94.06 80 CYS A C 1
ATOM 596 O O . CYS A 1 80 ? -5.090 -3.622 -4.866 1.00 94.06 80 CYS A O 1
ATOM 598 N N . PRO A 1 81 ? -6.354 -5.469 -4.890 1.00 93.00 81 PRO A N 1
ATOM 599 C CA . PRO A 1 81 ? -5.504 -6.175 -5.854 1.00 93.00 81 PRO A CA 1
ATOM 600 C C . PRO A 1 81 ? -5.467 -5.524 -7.245 1.00 93.00 81 PRO A C 1
ATOM 602 O O . PRO A 1 81 ? -4.652 -5.915 -8.075 1.00 93.00 81 PRO A O 1
ATOM 605 N N . TYR A 1 82 ? -6.357 -4.565 -7.516 1.00 93.94 82 TYR A N 1
ATOM 606 C CA . TYR A 1 82 ? -6.423 -3.861 -8.794 1.00 93.94 82 TYR A CA 1
ATOM 607 C C . TYR A 1 82 ? -5.724 -2.506 -8.736 1.00 93.94 82 TYR A C 1
ATOM 609 O O . TYR A 1 82 ? -4.781 -2.279 -9.487 1.00 93.94 82 TYR A O 1
ATOM 617 N N . SER A 1 83 ? -6.182 -1.604 -7.863 1.00 91.81 83 SER A N 1
ATOM 618 C CA . SER A 1 83 ? -5.618 -0.254 -7.771 1.00 91.81 83 SER A CA 1
ATOM 619 C C . SER A 1 83 ? -4.324 -0.188 -6.959 1.00 91.81 83 SER A C 1
ATOM 621 O O . SER A 1 83 ? -3.523 0.715 -7.173 1.00 91.81 83 SER A O 1
ATOM 623 N N . GLY A 1 84 ? -4.092 -1.142 -6.052 1.00 92.81 84 GLY A N 1
ATOM 624 C CA . GLY A 1 84 ? -2.976 -1.108 -5.107 1.00 92.81 84 GLY A CA 1
ATOM 625 C C . GLY A 1 84 ? -3.232 -0.243 -3.870 1.00 92.81 84 GLY A C 1
ATOM 626 O O . GLY A 1 84 ? -2.391 -0.223 -2.977 1.00 92.81 84 GLY A O 1
ATOM 627 N N . ASP A 1 85 ? -4.388 0.424 -3.783 1.00 93.38 85 A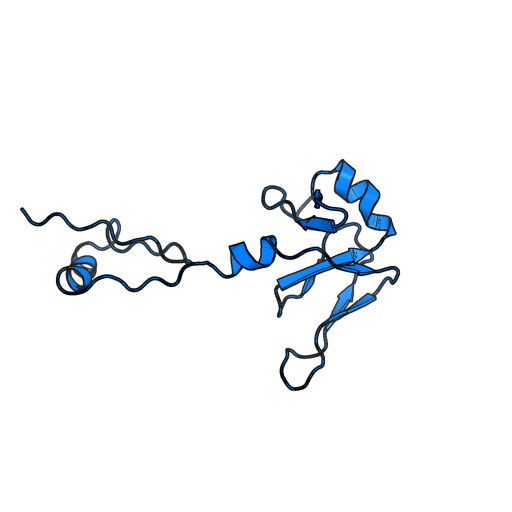SP A N 1
ATOM 628 C CA . ASP A 1 85 ? -4.726 1.283 -2.646 1.00 93.38 85 ASP A CA 1
ATOM 629 C C . ASP A 1 85 ? -4.832 0.485 -1.345 1.00 93.38 85 ASP A C 1
ATOM 631 O O . ASP A 1 85 ? -5.290 -0.665 -1.325 1.00 93.38 85 ASP A O 1
ATOM 635 N N . PHE A 1 86 ? -4.456 1.127 -0.243 1.00 94.75 86 PHE A N 1
ATOM 636 C CA . PHE A 1 86 ? -4.441 0.525 1.082 1.00 94.75 86 PHE A CA 1
ATOM 637 C C . PHE A 1 86 ? -5.636 0.962 1.925 1.00 94.75 86 PHE A C 1
ATOM 639 O O . PHE A 1 86 ? -5.986 2.142 1.988 1.00 94.75 86 PHE A O 1
ATOM 646 N N . PHE A 1 87 ? -6.209 0.004 2.648 1.00 95.06 87 PHE A N 1
ATOM 647 C CA . PHE A 1 87 ? -7.348 0.198 3.534 1.00 95.06 87 PHE A CA 1
ATOM 648 C C . PHE A 1 87 ? -7.066 -0.398 4.910 1.00 95.06 87 PHE A C 1
ATOM 650 O O . PHE A 1 87 ? -6.494 -1.486 5.025 1.00 95.06 87 PHE A O 1
ATOM 657 N N . ILE A 1 88 ? -7.516 0.294 5.956 1.00 94.62 88 ILE A N 1
ATOM 658 C CA . ILE A 1 88 ? -7.510 -0.219 7.329 1.00 94.62 88 ILE A CA 1
ATOM 659 C C . ILE A 1 88 ? -8.821 0.085 8.034 1.00 94.62 88 ILE A C 1
ATOM 661 O O . ILE A 1 88 ? -9.461 1.115 7.814 1.00 94.62 88 ILE A O 1
ATOM 665 N N . ARG A 1 89 ? -9.184 -0.797 8.962 1.00 94.88 89 ARG A N 1
ATOM 666 C CA . ARG A 1 89 ? -10.252 -0.523 9.915 1.00 94.88 89 ARG A CA 1
ATOM 667 C C . ARG A 1 89 ? -9.733 0.382 11.029 1.00 94.88 89 ARG A C 1
ATOM 669 O O . ARG A 1 89 ? -8.656 0.142 11.570 1.00 94.88 89 ARG A O 1
ATOM 676 N N . LYS A 1 90 ? -10.530 1.357 11.466 1.00 92.62 90 LYS A N 1
ATOM 677 C CA . LYS A 1 90 ? -10.168 2.294 12.549 1.00 92.62 90 LYS A CA 1
ATOM 678 C C . LYS A 1 90 ? -9.693 1.610 13.841 1.00 92.62 90 LYS A C 1
ATOM 680 O O . LYS A 1 90 ? -8.759 2.075 14.487 1.00 92.62 90 LYS A O 1
ATOM 685 N N . GLY A 1 91 ? -10.292 0.471 14.198 1.00 90.44 91 GLY A N 1
ATOM 686 C CA . GLY A 1 91 ? -9.883 -0.327 15.362 1.00 90.44 91 GLY A CA 1
ATOM 687 C C . GLY A 1 91 ? -8.485 -0.951 15.246 1.00 90.44 91 GLY A C 1
ATOM 688 O O . GLY A 1 91 ? -7.847 -1.198 16.267 1.00 90.44 91 GLY A O 1
ATOM 689 N N . ALA A 1 92 ? -7.985 -1.150 14.024 1.00 90.12 92 ALA A N 1
ATOM 690 C CA . ALA A 1 92 ? -6.681 -1.749 13.753 1.00 90.12 92 ALA A CA 1
ATOM 691 C C . ALA A 1 92 ? -5.523 -0.732 13.776 1.00 90.12 92 ALA A C 1
ATOM 693 O O . ALA A 1 92 ? -4.366 -1.136 13.749 1.00 90.12 92 ALA A O 1
ATOM 694 N N . ILE A 1 93 ? -5.791 0.576 13.886 1.00 91.12 93 ILE A N 1
ATOM 695 C CA . ILE A 1 93 ? -4.742 1.615 13.867 1.00 91.12 93 ILE A CA 1
ATOM 696 C C . ILE A 1 93 ? -3.753 1.439 15.026 1.00 91.12 93 ILE A C 1
ATOM 698 O O . ILE A 1 93 ? -2.547 1.388 14.812 1.00 91.12 93 ILE A O 1
ATOM 702 N N . LYS A 1 94 ? -4.257 1.307 16.260 1.00 90.81 94 LYS A N 1
ATOM 703 C CA . LYS A 1 94 ? -3.417 1.161 17.461 1.00 90.81 94 LYS A CA 1
ATOM 704 C C . LYS A 1 94 ? -2.468 -0.044 17.383 1.00 90.81 94 LYS A C 1
ATOM 706 O O . LYS A 1 94 ? -1.270 0.159 17.587 1.00 90.81 94 LYS A O 1
ATOM 711 N N . PRO A 1 95 ? -2.944 -1.274 17.085 1.00 90.44 95 PRO A N 1
ATOM 712 C CA . PRO A 1 95 ? -2.039 -2.408 16.963 1.00 90.44 95 PRO A CA 1
ATOM 713 C C . PRO A 1 95 ? -1.059 -2.230 15.797 1.00 90.44 95 PRO A C 1
ATOM 715 O O . PRO A 1 95 ? 0.117 -2.539 15.959 1.00 90.44 95 PRO A O 1
ATOM 718 N N . LEU A 1 96 ? -1.479 -1.665 14.662 1.00 89.75 96 LEU A N 1
ATOM 719 C CA . LEU A 1 96 ? -0.587 -1.473 13.514 1.00 89.75 96 LEU A CA 1
ATOM 720 C C . LEU A 1 96 ? 0.522 -0.448 13.765 1.00 89.75 96 LEU A C 1
ATOM 722 O O . LEU A 1 96 ? 1.662 -0.696 13.374 1.00 89.75 96 LEU A O 1
ATOM 726 N N . LEU A 1 97 ? 0.224 0.649 14.469 1.00 90.31 97 LEU A N 1
ATOM 727 C CA . LEU A 1 97 ? 1.237 1.610 14.915 1.00 90.31 97 LEU A CA 1
ATOM 728 C C . LEU A 1 97 ? 2.235 0.953 15.871 1.00 90.31 97 LEU A C 1
ATOM 730 O O . LEU A 1 97 ? 3.438 1.128 15.712 1.00 90.31 97 LEU A O 1
ATOM 734 N N . SER A 1 98 ? 1.754 0.151 16.829 1.00 88.38 98 SER A N 1
ATOM 735 C CA . SER A 1 98 ? 2.640 -0.537 17.782 1.00 88.38 98 SER A CA 1
ATOM 736 C C . SER A 1 98 ? 3.575 -1.551 17.118 1.00 88.38 98 SER A C 1
ATOM 738 O O . SER A 1 98 ? 4.687 -1.762 17.591 1.00 88.38 98 SER A O 1
ATOM 740 N N . ARG A 1 99 ? 3.138 -2.146 16.002 1.00 85.62 99 ARG A N 1
ATOM 741 C CA . ARG A 1 99 ? 3.929 -3.075 15.186 1.00 85.62 99 ARG A CA 1
ATOM 742 C C . ARG A 1 99 ? 4.860 -2.366 14.197 1.00 85.62 99 ARG A C 1
ATOM 744 O O . ARG A 1 99 ? 5.672 -3.027 13.566 1.00 85.62 99 ARG A O 1
ATOM 751 N N . GLY A 1 100 ? 4.720 -1.051 14.018 1.00 87.31 100 GLY A N 1
ATOM 752 C CA . GLY A 1 100 ? 5.468 -0.285 13.019 1.00 87.31 100 GLY A CA 1
ATOM 753 C C . GLY A 1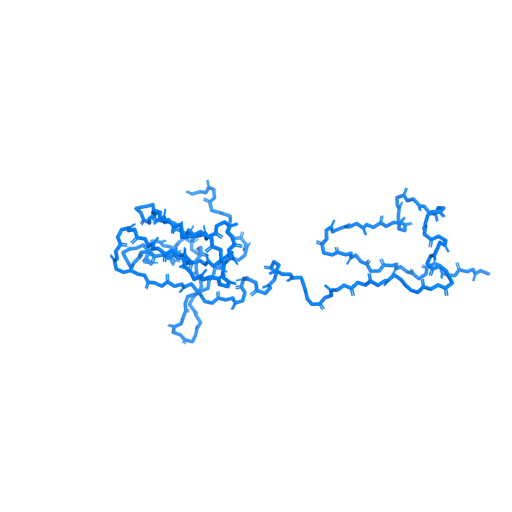 100 ? 5.053 -0.559 11.568 1.00 87.31 100 GLY A C 1
ATOM 754 O O . GLY A 1 100 ? 5.766 -0.158 10.653 1.00 87.31 100 GLY A O 1
ATOM 755 N N . ALA A 1 101 ? 3.912 -1.222 11.339 1.00 87.69 101 ALA A N 1
ATOM 756 C CA . ALA A 1 101 ? 3.409 -1.537 9.997 1.00 87.69 101 ALA A CA 1
ATOM 757 C C . ALA A 1 101 ? 2.859 -0.299 9.264 1.00 87.69 101 ALA A C 1
ATOM 759 O O . ALA A 1 101 ? 2.799 -0.266 8.034 1.00 87.69 101 ALA A O 1
ATOM 760 N N . ILE A 1 102 ? 2.458 0.726 10.022 1.00 91.62 102 ILE A N 1
ATOM 761 C CA . ILE A 1 102 ? 2.003 2.013 9.496 1.00 91.62 102 ILE A CA 1
ATOM 762 C C . ILE A 1 102 ? 2.777 3.158 10.141 1.00 91.62 102 ILE A C 1
ATOM 764 O O . ILE A 1 102 ? 3.160 3.083 11.309 1.00 91.62 102 ILE A O 1
ATOM 768 N N . ILE A 1 103 ? 2.978 4.223 9.372 1.00 92.12 103 ILE A N 1
ATOM 769 C CA . ILE A 1 103 ? 3.662 5.445 9.792 1.00 92.12 103 ILE A CA 1
ATOM 770 C C . ILE A 1 103 ? 2.654 6.585 9.725 1.00 92.12 103 ILE A C 1
ATOM 772 O O . ILE A 1 103 ? 1.934 6.718 8.737 1.00 92.12 103 ILE A O 1
ATOM 776 N N . GLU A 1 104 ? 2.595 7.407 10.767 1.00 92.38 104 GLU A N 1
ATOM 777 C CA . GLU A 1 104 ? 1.786 8.622 10.762 1.00 92.38 104 GLU A CA 1
ATOM 778 C C . GLU A 1 104 ? 2.625 9.807 10.280 1.00 92.38 104 GLU A C 1
ATOM 780 O O . GLU A 1 104 ? 3.707 10.075 10.808 1.00 92.38 104 GLU A O 1
ATOM 785 N N . LYS A 1 105 ? 2.125 10.515 9.269 1.00 91.38 105 LYS A N 1
ATOM 786 C CA . LYS A 1 105 ? 2.743 11.720 8.720 1.00 91.38 105 LYS A CA 1
ATOM 787 C C . LYS A 1 105 ? 1.648 12.714 8.347 1.00 91.38 105 LYS A C 1
ATOM 789 O O . LYS A 1 105 ? 0.708 12.360 7.644 1.00 91.38 105 LYS A O 1
ATOM 794 N N . ASP A 1 106 ? 1.760 13.947 8.837 1.00 88.81 106 ASP A N 1
ATOM 795 C CA . ASP A 1 106 ? 0.831 15.048 8.535 1.00 88.81 106 ASP A CA 1
ATOM 796 C C . ASP A 1 106 ? -0.656 14.716 8.809 1.00 88.81 106 ASP A C 1
ATOM 798 O O . ASP A 1 106 ? -1.558 15.179 8.113 1.00 88.81 106 ASP A O 1
ATOM 802 N N . GLY A 1 107 ? -0.926 13.887 9.828 1.00 86.69 107 GLY A N 1
ATOM 803 C CA . GLY A 1 107 ? -2.280 13.439 10.186 1.00 86.69 107 GLY A CA 1
ATOM 804 C C . GLY A 1 107 ? -2.869 12.367 9.258 1.00 86.69 107 GLY A C 1
ATOM 805 O O . GLY A 1 107 ? -4.059 12.061 9.350 1.00 86.69 107 GLY A O 1
ATOM 806 N N . GLN A 1 108 ? -2.057 11.794 8.367 1.00 91.06 108 GLN A N 1
ATOM 807 C CA . GLN A 1 108 ? -2.400 10.660 7.513 1.00 91.06 108 GLN A CA 1
ATOM 808 C C . GLN A 1 108 ? -1.527 9.446 7.847 1.00 91.06 108 GLN A C 1
ATOM 810 O O . GLN A 1 108 ? -0.426 9.575 8.382 1.00 91.06 108 GLN A O 1
ATOM 815 N N . TYR A 1 109 ? -2.023 8.253 7.521 1.00 93.31 109 TYR A N 1
ATOM 816 C CA . TYR A 1 109 ? -1.296 7.001 7.721 1.00 93.31 109 TYR A CA 1
ATOM 817 C C . TYR A 1 109 ? -0.737 6.504 6.396 1.00 93.31 109 TYR A C 1
ATOM 819 O O . TYR A 1 109 ? -1.447 6.494 5.398 1.00 93.31 109 TYR A O 1
ATOM 827 N N . PHE A 1 110 ? 0.504 6.039 6.399 1.00 92.94 110 PHE A N 1
ATOM 828 C CA . PHE A 1 110 ? 1.182 5.467 5.240 1.00 92.94 110 PHE A CA 1
ATOM 829 C C . PHE A 1 110 ? 1.652 4.057 5.571 1.00 92.94 110 PHE A C 1
ATOM 831 O O . PHE A 1 110 ? 1.944 3.748 6.731 1.00 92.94 110 PHE A O 1
ATOM 838 N N . LYS A 1 111 ? 1.719 3.187 4.561 1.00 89.94 111 LYS A N 1
ATOM 839 C CA . LYS A 1 111 ? 2.245 1.834 4.749 1.00 89.94 111 LYS A CA 1
ATOM 840 C C . LYS A 1 111 ? 3.758 1.908 4.922 1.00 89.94 111 LYS A C 1
ATOM 842 O O . LYS A 1 111 ? 4.434 2.550 4.122 1.00 89.94 111 LYS A O 1
ATOM 847 N N . ASN A 1 112 ? 4.288 1.230 5.935 1.00 88.94 112 ASN A N 1
ATOM 848 C CA . ASN A 1 112 ? 5.729 1.083 6.066 1.00 88.94 112 ASN A CA 1
ATOM 849 C C . ASN A 1 112 ? 6.242 0.080 5.008 1.00 88.94 112 ASN A C 1
ATOM 851 O O . ASN A 1 112 ? 5.802 -1.071 5.027 1.00 88.94 112 ASN A O 1
ATOM 855 N N . PRO A 1 113 ? 7.139 0.475 4.085 1.00 83.06 113 PRO A N 1
ATOM 856 C CA . PRO A 1 113 ? 7.665 -0.428 3.060 1.00 83.06 113 PRO A CA 1
ATOM 857 C C . PRO A 1 113 ? 8.558 -1.543 3.618 1.00 83.06 113 PRO A C 1
ATOM 859 O O . PRO A 1 113 ? 8.705 -2.573 2.961 1.00 83.06 113 PRO A O 1
ATOM 862 N N . ASP A 1 114 ? 9.134 -1.352 4.807 1.00 79.31 114 ASP A N 1
ATOM 863 C CA . ASP A 1 114 ? 10.099 -2.288 5.392 1.00 79.31 114 ASP A CA 1
ATOM 864 C C . ASP A 1 114 ? 9.430 -3.458 6.133 1.00 79.31 114 ASP A C 1
ATOM 866 O O . ASP A 1 114 ? 10.074 -4.470 6.406 1.00 79.31 114 ASP A O 1
ATOM 870 N N . VAL A 1 115 ? 8.136 -3.339 6.452 1.00 76.88 115 VAL A N 1
ATOM 871 C CA . VAL A 1 115 ? 7.378 -4.355 7.193 1.00 76.88 115 VAL A CA 1
ATOM 872 C C . VAL A 1 115 ? 6.457 -5.097 6.231 1.00 76.88 115 VAL A C 1
ATOM 874 O O . VAL A 1 115 ? 5.526 -4.531 5.659 1.00 76.88 115 VAL A O 1
ATOM 877 N N . THR A 1 116 ? 6.711 -6.389 6.053 1.00 67.25 116 THR A N 1
ATOM 878 C CA . THR A 1 116 ? 5.862 -7.275 5.251 1.00 67.25 116 THR A CA 1
ATOM 879 C C . THR A 1 116 ? 4.618 -7.700 6.032 1.00 67.25 116 THR A C 1
ATOM 881 O O . THR A 1 116 ? 4.704 -7.994 7.221 1.00 67.25 116 THR A O 1
ATOM 884 N N . ASP A 1 117 ? 3.469 -7.806 5.358 1.00 60.25 117 ASP A N 1
ATOM 885 C CA . ASP A 1 117 ? 2.166 -8.125 5.974 1.00 60.25 117 ASP A CA 1
ATOM 886 C C . ASP A 1 117 ? 2.017 -9.606 6.420 1.00 60.25 117 ASP A C 1
ATOM 888 O O . ASP A 1 117 ? 0.899 -10.056 6.679 1.00 60.25 117 ASP A O 1
ATOM 892 N N . GLU A 1 118 ? 3.109 -10.383 6.439 1.00 54.75 118 GLU A N 1
ATOM 893 C CA . GLU A 1 118 ? 3.128 -11.837 6.698 1.00 54.75 118 GLU A CA 1
ATOM 894 C C . GLU A 1 118 ? 3.257 -12.223 8.185 1.00 54.75 118 GLU A C 1
ATOM 896 O O . GLU A 1 118 ? 3.174 -13.406 8.513 1.00 54.75 118 GLU A O 1
ATOM 901 N N . GLU A 1 119 ? 3.383 -11.250 9.090 1.00 43.09 119 GLU A N 1
ATOM 902 C CA . GLU A 1 119 ? 3.351 -11.459 10.551 1.00 43.09 119 GLU A CA 1
ATOM 903 C C . GLU A 1 119 ? 2.036 -10.970 11.180 1.00 43.09 119 GLU A C 1
ATOM 905 O O . GLU A 1 119 ? 1.686 -11.397 12.299 1.00 43.09 119 GLU A O 1
#

Organism: Salpingoeca rosetta (strain ATCC 50818 / BSB-021) (NCBI:txid946362)